Protein AF-A0A382RY26-F1 (afdb_monomer_lite)

Structure (mmCIF, N/CA/C/O backbone):
data_AF-A0A382RY26-F1
#
_entry.id   AF-A0A382RY26-F1
#
loop_
_atom_site.group_PDB
_atom_site.id
_atom_site.type_symbol
_atom_site.label_atom_id
_atom_site.label_alt_id
_atom_site.label_comp_id
_atom_site.label_asym_id
_atom_site.label_entity_id
_atom_site.label_seq_id
_atom_site.pdbx_PDB_ins_code
_atom_site.Cartn_x
_atom_site.Cartn_y
_atom_site.Cartn_z
_atom_site.occupancy
_atom_site.B_iso_or_equiv
_atom_site.auth_seq_id
_atom_site.auth_comp_id
_atom_site.auth_asym_id
_atom_site.auth_atom_id
_atom_site.pdbx_PDB_model_num
ATOM 1 N N . MET A 1 1 ? -13.635 -16.751 32.446 1.00 37.78 1 MET A N 1
ATOM 2 C CA . MET A 1 1 ? -13.974 -15.324 32.638 1.00 37.78 1 MET A CA 1
ATOM 3 C C . MET A 1 1 ? -14.329 -14.739 31.283 1.00 37.78 1 MET A C 1
ATOM 5 O O . MET A 1 1 ? -13.464 -14.696 30.422 1.00 37.78 1 MET A O 1
ATOM 9 N N . LEU A 1 2 ? -15.589 -14.361 31.070 1.00 38.94 2 LEU A N 1
ATOM 10 C CA . LEU A 1 2 ? -15.997 -13.551 29.917 1.00 38.94 2 LEU A CA 1
ATOM 11 C C . LEU A 1 2 ? -15.756 -12.076 30.284 1.00 38.94 2 LEU A C 1
ATOM 13 O O . LEU A 1 2 ? -16.055 -11.709 31.423 1.00 38.94 2 LEU A O 1
ATOM 17 N N . PRO A 1 3 ? -15.189 -11.235 29.401 1.00 44.59 3 PRO A N 1
ATOM 18 C CA . PRO A 1 3 ? -14.906 -9.849 29.748 1.00 44.59 3 PRO A CA 1
ATOM 19 C C . PRO A 1 3 ? -16.214 -9.095 30.023 1.00 44.59 3 PRO A C 1
ATOM 21 O O . PRO A 1 3 ? -17.214 -9.270 29.326 1.00 44.59 3 PRO A O 1
AT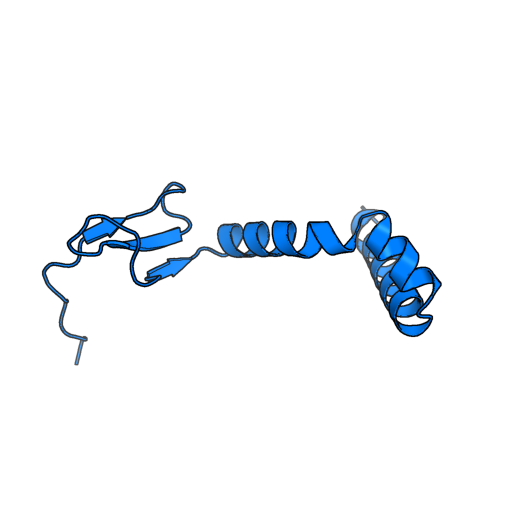OM 24 N N . LEU A 1 4 ? -16.200 -8.272 31.074 1.00 49.06 4 LEU A N 1
ATOM 25 C CA . LEU A 1 4 ? -17.323 -7.447 31.518 1.00 49.06 4 LEU A CA 1
ATOM 26 C C . LEU A 1 4 ? -17.830 -6.565 30.368 1.00 49.06 4 LEU A C 1
ATOM 28 O O . LEU A 1 4 ? -17.109 -5.716 29.844 1.00 49.06 4 LEU A O 1
ATOM 32 N N . LYS A 1 5 ? -19.096 -6.769 29.999 1.00 48.78 5 LYS A N 1
ATOM 33 C CA . LYS A 1 5 ? -19.837 -5.970 29.020 1.00 48.78 5 LYS A CA 1
ATOM 34 C C . LYS A 1 5 ? -19.846 -4.512 29.503 1.00 48.78 5 LYS A C 1
ATOM 36 O O . LYS A 1 5 ? -20.466 -4.213 30.523 1.00 48.78 5 LYS A O 1
ATOM 41 N N . ARG A 1 6 ? -19.149 -3.608 28.802 1.00 58.19 6 ARG A N 1
ATOM 42 C CA . ARG A 1 6 ? -19.202 -2.156 29.054 1.00 58.19 6 ARG A CA 1
ATOM 43 C C . ARG A 1 6 ? -20.593 -1.639 28.685 1.00 58.19 6 ARG A C 1
ATOM 45 O O . ARG A 1 6 ? -20.848 -1.205 27.569 1.00 58.19 6 ARG A O 1
ATOM 52 N N . SER A 1 7 ? -21.524 -1.775 29.618 1.00 63.31 7 SER A N 1
ATOM 53 C CA . SER A 1 7 ? -22.898 -1.296 29.508 1.00 63.31 7 SER A CA 1
ATOM 54 C C . SER A 1 7 ? -22.902 0.236 29.427 1.00 63.31 7 SER A C 1
ATOM 56 O O . SER A 1 7 ? -22.764 0.892 30.456 1.00 63.31 7 SER A O 1
ATOM 58 N N . GLY A 1 8 ? -23.027 0.800 28.218 1.00 78.06 8 GLY A N 1
ATOM 59 C CA . GLY A 1 8 ? -23.240 2.241 28.002 1.00 78.06 8 GLY A CA 1
ATOM 60 C C . GLY A 1 8 ? -22.494 2.886 26.826 1.00 78.06 8 GLY A C 1
ATOM 61 O O . GLY A 1 8 ? -22.671 4.079 26.602 1.00 78.06 8 GLY A O 1
ATOM 62 N N . GLU A 1 9 ? -21.656 2.156 26.083 1.00 86.31 9 GLU A N 1
ATOM 63 C CA . GLU A 1 9 ? -21.001 2.709 24.887 1.00 86.31 9 GLU A CA 1
ATOM 64 C C . GLU A 1 9 ? -22.002 2.798 23.717 1.00 86.31 9 GLU A C 1
ATOM 66 O O . GLU A 1 9 ? -22.678 1.821 23.391 1.00 86.31 9 GLU A O 1
ATOM 71 N N . ILE A 1 10 ? -22.101 3.977 23.092 1.00 89.38 10 ILE A N 1
ATOM 72 C CA . ILE A 1 10 ? -22.830 4.174 21.833 1.00 89.38 10 ILE A CA 1
ATOM 73 C C . ILE A 1 10 ? -21.844 3.946 20.692 1.00 89.38 10 ILE A C 1
ATOM 75 O O . ILE A 1 10 ? -20.731 4.477 20.715 1.00 89.38 10 ILE A O 1
ATOM 79 N N . PHE A 1 11 ? -22.257 3.171 19.696 1.00 92.62 11 PHE A N 1
ATOM 80 C CA . PHE A 1 11 ? -21.467 2.920 18.499 1.00 92.62 11 PHE A CA 1
ATOM 81 C C . PHE A 1 11 ? -22.002 3.749 17.339 1.00 92.62 11 PHE A C 1
ATOM 83 O O . PHE A 1 11 ? -23.213 3.835 17.142 1.00 92.62 11 PHE A O 1
ATOM 90 N N . ILE A 1 12 ? -21.091 4.346 16.576 1.00 93.19 12 ILE A N 1
ATOM 91 C CA . ILE A 1 12 ? -21.416 5.083 15.357 1.00 93.19 12 ILE A CA 1
ATOM 92 C C . ILE A 1 12 ? -20.619 4.523 14.187 1.00 93.19 12 ILE A C 1
ATOM 94 O O . ILE A 1 12 ? -19.446 4.175 14.332 1.00 93.19 12 ILE A O 1
ATOM 98 N N . SER A 1 13 ? -21.262 4.466 13.027 1.00 92.88 13 SER A N 1
ATOM 99 C CA . SER A 1 13 ? -20.636 4.094 11.766 1.00 92.88 13 SER A CA 1
ATOM 100 C C . SER A 1 13 ? -21.118 5.050 10.673 1.00 92.88 13 SER A C 1
ATOM 102 O O . SER A 1 13 ? -22.328 5.223 10.513 1.00 92.88 13 SER A O 1
ATOM 104 N N . PRO A 1 14 ? -20.200 5.725 9.964 1.00 89.81 14 PRO A N 1
ATOM 105 C CA . PRO A 1 14 ? -20.549 6.646 8.886 1.00 89.81 14 PRO A CA 1
ATOM 106 C C . PRO A 1 14 ? -20.789 5.951 7.538 1.00 89.81 14 PRO A C 1
ATOM 108 O O . PRO A 1 14 ? -21.295 6.583 6.619 1.00 89.81 14 PRO A O 1
ATOM 111 N N . ASP A 1 15 ? -20.400 4.686 7.414 1.00 89.44 15 ASP A N 1
ATOM 112 C CA . ASP A 1 15 ? -20.237 3.940 6.163 1.00 89.44 15 ASP A CA 1
ATOM 113 C C . ASP A 1 15 ? -21.044 2.631 6.164 1.00 89.44 15 ASP A C 1
ATOM 115 O O . ASP A 1 15 ? -20.662 1.640 5.553 1.00 89.44 15 ASP A O 1
ATOM 119 N N . GLY A 1 16 ? -22.181 2.612 6.867 1.00 86.62 16 GLY A N 1
ATOM 120 C CA . GLY A 1 16 ? -23.112 1.478 6.838 1.00 86.62 16 GLY A CA 1
ATOM 121 C C . GLY A 1 16 ? -22.687 0.259 7.665 1.00 86.62 16 GLY A C 1
ATOM 122 O O . GLY A 1 16 ? -23.328 -0.783 7.576 1.00 86.62 16 GLY A O 1
ATOM 123 N N . GLY A 1 17 ? -21.664 0.391 8.508 1.00 90.25 17 GLY A N 1
ATOM 124 C CA . GLY A 1 17 ? -21.175 -0.649 9.416 1.00 90.25 17 GLY A CA 1
ATOM 125 C C . GLY A 1 17 ? -19.763 -1.137 9.101 1.00 90.25 17 GLY A C 1
ATOM 126 O O . GLY A 1 17 ? -19.197 -1.872 9.910 1.00 90.25 17 GLY A O 1
ATOM 127 N N . GLU A 1 18 ? -19.185 -0.712 7.977 1.00 93.12 18 GLU A N 1
ATOM 128 C CA . GLU A 1 18 ? -17.843 -1.113 7.549 1.00 93.12 18 GLU A CA 1
ATOM 129 C C . GLU A 1 18 ? -16.768 -0.596 8.517 1.00 93.12 18 GLU A C 1
ATOM 131 O O . GLU A 1 18 ? -15.844 -1.330 8.865 1.00 93.12 18 GLU A O 1
ATOM 136 N N . THR A 1 19 ? -16.947 0.612 9.057 1.00 94.69 19 THR A N 1
ATOM 137 C CA . THR A 1 19 ? -16.097 1.202 10.092 1.00 94.69 19 THR A CA 1
ATOM 138 C C . THR A 1 19 ? -16.938 1.630 11.290 1.00 94.69 19 THR A C 1
ATOM 140 O O . THR A 1 19 ? -17.849 2.455 11.192 1.00 94.69 19 THR A O 1
ATOM 143 N N . VAL A 1 20 ? -16.620 1.092 12.466 1.00 94.75 20 VAL A N 1
ATOM 144 C CA . VAL A 1 20 ? -17.370 1.316 13.707 1.00 94.75 20 VAL A CA 1
ATOM 145 C C . VAL A 1 20 ? -16.484 1.999 14.733 1.00 94.75 20 VAL A C 1
ATOM 147 O O . VAL A 1 20 ? -15.406 1.507 15.057 1.00 94.75 20 VAL A O 1
ATOM 150 N N . TYR A 1 21 ? -16.975 3.088 15.319 1.00 95.69 21 TYR A N 1
ATOM 151 C CA . TYR A 1 21 ? -16.313 3.816 16.397 1.00 95.69 21 TYR A CA 1
ATOM 152 C C . TYR A 1 21 ? -17.171 3.825 17.658 1.00 95.69 21 TYR A C 1
ATOM 154 O O . TYR A 1 21 ? -18.400 3.804 17.593 1.00 95.69 21 TYR A O 1
ATOM 162 N N . VAL A 1 22 ? -16.526 3.952 18.817 1.00 94.56 22 VAL A N 1
ATOM 163 C CA . VAL A 1 22 ? -17.201 4.422 20.031 1.00 94.56 22 VAL A CA 1
ATOM 164 C C . VAL A 1 22 ? -17.481 5.912 19.869 1.00 94.56 22 VAL A C 1
ATOM 166 O O . VAL A 1 22 ? -16.574 6.679 19.543 1.00 94.56 22 VAL A O 1
ATOM 169 N N . GLN A 1 23 ? -18.710 6.339 20.132 1.00 94.00 23 GLN A N 1
ATOM 170 C CA . GLN A 1 23 ? -19.069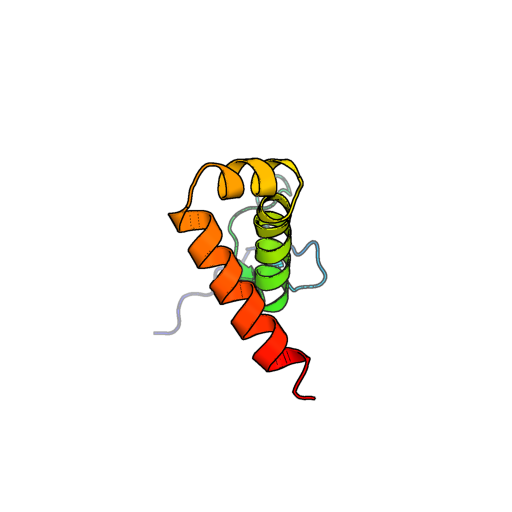 7.750 20.170 1.00 94.00 23 GLN A CA 1
ATOM 171 C C . GLN A 1 23 ? -18.548 8.404 21.456 1.00 94.00 23 GLN A C 1
ATOM 173 O O . GLN A 1 23 ? -18.738 7.893 22.562 1.00 94.00 23 GLN A O 1
ATOM 178 N N . LYS A 1 24 ? -17.899 9.563 21.329 1.00 91.75 24 LYS A N 1
ATOM 179 C CA . LYS A 1 24 ? -17.554 10.413 22.476 1.00 91.75 24 LYS A CA 1
ATOM 180 C C . LYS A 1 24 ? -18.819 11.053 23.066 1.00 91.75 24 LYS A C 1
ATOM 182 O O . LYS A 1 24 ? -19.830 11.207 22.389 1.00 91.75 24 LYS A O 1
ATOM 187 N N . LYS A 1 25 ? -18.745 11.548 24.309 1.00 89.44 25 LYS A N 1
ATOM 188 C CA . LYS A 1 25 ? -19.866 12.271 24.954 1.00 89.44 25 LYS A CA 1
ATOM 189 C C . LYS A 1 25 ? -20.333 13.516 24.183 1.00 89.44 25 LYS A C 1
ATOM 191 O O . LYS A 1 25 ? -21.479 13.914 24.334 1.00 89.44 25 LYS A O 1
ATOM 196 N N . ASN A 1 26 ? -19.455 14.126 23.385 1.00 89.75 26 ASN A N 1
ATOM 197 C CA . ASN A 1 26 ? -19.763 15.283 22.539 1.00 89.75 26 ASN A CA 1
ATOM 198 C C . ASN A 1 26 ? -20.361 14.899 21.168 1.00 89.75 26 ASN A C 1
ATOM 200 O O . ASN A 1 26 ? -20.574 15.775 20.341 1.00 89.75 26 ASN A O 1
ATOM 204 N N . GLY A 1 27 ? -20.607 13.610 20.910 1.00 86.25 27 GLY A N 1
ATOM 205 C CA . GLY A 1 27 ? -21.195 13.117 19.664 1.00 86.25 27 GLY A CA 1
ATOM 206 C C . GLY A 1 27 ? -20.190 12.771 18.560 1.00 86.25 27 GLY A C 1
ATOM 207 O O . GLY A 1 27 ? -20.573 12.120 17.589 1.00 86.25 27 GLY A O 1
ATOM 208 N N . GLU A 1 28 ? -18.915 13.140 18.707 1.00 92.06 28 GLU A N 1
ATOM 209 C CA . GLU A 1 28 ? -17.868 12.862 17.718 1.00 92.06 28 GLU A CA 1
ATOM 210 C C . GLU A 1 28 ? -17.400 11.398 17.714 1.00 92.06 28 GLU A C 1
ATOM 212 O O . GLU A 1 28 ? -17.595 10.640 18.672 1.00 92.06 28 GLU A O 1
ATOM 217 N N . ARG A 1 29 ? -16.673 11.030 16.651 1.00 91.75 29 ARG A N 1
ATOM 218 C CA . ARG A 1 29 ? -15.941 9.760 16.552 1.00 91.75 29 ARG A CA 1
ATOM 219 C C . ARG A 1 29 ? -14.847 9.688 17.612 1.00 91.75 29 ARG A C 1
ATOM 221 O O . ARG A 1 29 ? -14.003 10.577 17.726 1.00 91.75 29 ARG A O 1
ATOM 228 N N . GLY A 1 30 ? -14.889 8.628 18.408 1.00 93.06 30 GLY A N 1
ATOM 229 C CA . GLY A 1 30 ? -13.862 8.265 19.371 1.00 93.06 30 GLY A CA 1
ATOM 230 C C . GLY A 1 30 ? -12.992 7.129 18.847 1.00 93.06 30 GLY A C 1
ATOM 231 O O . GLY A 1 30 ? -12.507 7.157 17.721 1.00 93.06 30 GLY A O 1
ATOM 232 N N . ARG A 1 31 ? -12.776 6.124 19.694 1.00 93.94 31 ARG A N 1
ATOM 233 C CA . ARG A 1 31 ? -11.920 4.970 19.400 1.00 93.94 31 ARG A CA 1
ATOM 234 C C . ARG A 1 31 ? -12.537 4.082 18.315 1.00 93.94 31 ARG A C 1
ATOM 236 O O . ARG A 1 31 ? -13.713 3.742 18.423 1.00 93.94 31 ARG A O 1
A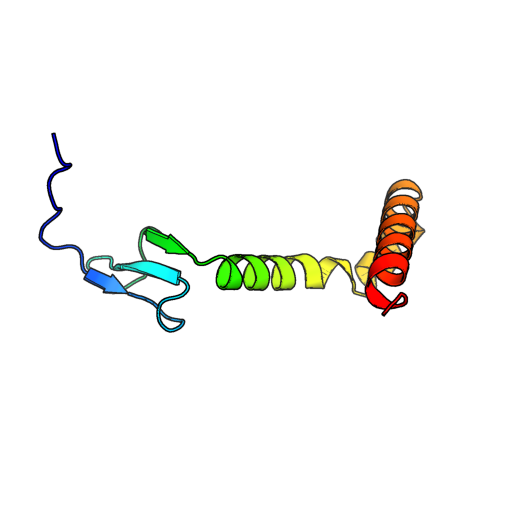TOM 243 N N . LEU A 1 32 ? -11.725 3.641 17.354 1.00 94.25 32 LEU A N 1
ATOM 244 C CA . LEU A 1 32 ? -12.089 2.603 16.386 1.00 94.25 32 LEU A CA 1
ATOM 245 C C . LEU A 1 32 ? -12.344 1.261 17.099 1.00 94.25 32 LEU A C 1
ATOM 247 O O . LEU A 1 32 ? -11.549 0.819 17.926 1.00 94.25 32 LEU A O 1
ATOM 251 N N . VAL A 1 33 ? -13.474 0.633 16.796 1.00 94.50 33 VAL A N 1
ATOM 252 C CA . VAL A 1 33 ? -13.937 -0.634 17.383 1.00 94.50 33 VAL A CA 1
ATOM 253 C C . VAL A 1 33 ? -13.762 -1.773 16.397 1.00 94.50 33 VAL A C 1
ATOM 255 O O . VAL A 1 33 ? -13.287 -2.840 16.773 1.00 94.50 33 VAL A O 1
ATOM 258 N N . SER A 1 34 ? -14.159 -1.540 15.150 1.00 93.75 34 SER A N 1
ATOM 259 C CA . SER A 1 34 ? -14.082 -2.508 14.067 1.00 93.75 34 SER A CA 1
ATOM 260 C C . SER A 1 34 ? -13.898 -1.772 12.751 1.00 93.75 34 SER A C 1
ATOM 262 O O . SER A 1 34 ? -14.412 -0.667 12.587 1.00 93.75 34 SER A O 1
ATOM 264 N N . GLN A 1 35 ? -13.186 -2.404 11.830 1.00 96.56 35 GLN A N 1
ATOM 265 C CA . GLN A 1 35 ? -13.045 -1.967 10.451 1.00 96.56 35 GLN A CA 1
ATOM 266 C C . GLN A 1 35 ? -12.997 -3.224 9.587 1.00 96.56 35 GLN A C 1
ATOM 268 O O . GLN A 1 35 ? -12.194 -4.130 9.856 1.00 96.56 35 GLN A O 1
ATOM 273 N N . SER A 1 36 ? -13.886 -3.302 8.606 1.00 96.56 36 SER A N 1
ATOM 274 C CA . SER A 1 36 ? -13.937 -4.398 7.648 1.00 96.56 36 SER A CA 1
ATOM 275 C C . SER A 1 36 ? -12.685 -4.417 6.771 1.00 96.56 36 SER A C 1
ATOM 277 O O . SER A 1 36 ? -11.902 -3.465 6.747 1.00 96.56 36 SER A O 1
ATOM 279 N N . GLN A 1 37 ? -12.487 -5.513 6.037 1.00 96.00 37 GLN A N 1
ATOM 280 C CA . GLN A 1 37 ? -11.402 -5.563 5.061 1.00 96.00 37 GLN A CA 1
ATOM 281 C C . GLN A 1 37 ? -11.647 -4.581 3.910 1.00 96.00 37 GLN A C 1
ATOM 283 O O . GLN A 1 37 ? -10.744 -3.833 3.568 1.00 96.00 37 GLN A O 1
ATOM 288 N N . SER A 1 38 ? -12.884 -4.483 3.410 1.00 93.94 38 SER A N 1
ATOM 289 C CA . SER A 1 38 ? -13.220 -3.552 2.328 1.00 93.94 38 SER A CA 1
ATOM 290 C C . SER A 1 38 ? -12.930 -2.095 2.697 1.00 93.94 38 SER A C 1
ATOM 292 O O . SER A 1 38 ? -12.371 -1.371 1.879 1.00 93.94 38 SER A O 1
ATOM 294 N N . ALA A 1 39 ? -13.237 -1.666 3.927 1.00 93.56 39 ALA A N 1
ATOM 295 C CA . ALA A 1 39 ? -12.910 -0.314 4.380 1.00 93.56 39 ALA A CA 1
ATOM 296 C C . ALA A 1 39 ? -11.395 -0.059 4.431 1.00 93.56 39 ALA A C 1
ATOM 298 O O . ALA A 1 39 ? -10.954 1.027 4.065 1.00 93.56 39 ALA A O 1
ATOM 299 N N . LYS A 1 40 ? -10.599 -1.055 4.844 1.00 95.75 40 LYS A N 1
ATOM 300 C CA . LYS A 1 40 ? -9.127 -0.958 4.845 1.00 95.75 40 LYS A CA 1
ATOM 301 C C . LYS A 1 40 ? -8.555 -0.906 3.436 1.00 95.75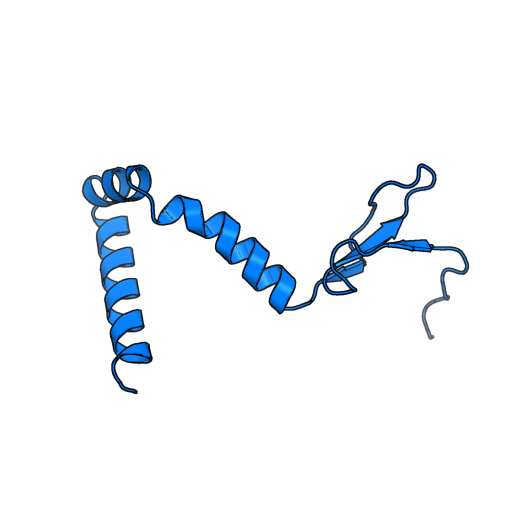 40 LYS A C 1
ATOM 303 O O . LYS A 1 40 ? -7.622 -0.148 3.191 1.00 95.75 40 LYS A O 1
ATOM 308 N N . ASP A 1 41 ? -9.108 -1.703 2.527 1.00 95.69 41 ASP A N 1
ATOM 309 C CA . ASP A 1 41 ? -8.673 -1.740 1.132 1.00 95.69 41 ASP A CA 1
ATOM 310 C C . ASP A 1 41 ? -8.962 -0.394 0.452 1.00 95.69 41 ASP A C 1
ATOM 312 O O . ASP A 1 41 ? -8.117 0.129 -0.265 1.00 95.69 41 ASP A O 1
ATOM 316 N N . ILE A 1 42 ? -10.122 0.212 0.737 1.00 93.50 42 ILE A N 1
ATOM 317 C CA . ILE A 1 42 ? -10.486 1.548 0.244 1.00 93.50 42 ILE A CA 1
ATOM 318 C C . ILE A 1 42 ? -9.546 2.625 0.799 1.00 93.50 42 ILE A C 1
ATOM 320 O O . ILE A 1 42 ? -9.071 3.461 0.037 1.00 93.50 42 ILE A O 1
ATOM 324 N N . GLU A 1 43 ? -9.280 2.619 2.107 1.00 92.88 43 GLU A N 1
ATOM 325 C CA . GLU A 1 43 ? -8.338 3.556 2.740 1.00 92.88 43 GLU A CA 1
ATOM 326 C C . GLU A 1 43 ? -6.941 3.434 2.116 1.00 92.88 43 GLU A C 1
ATOM 328 O O . GLU A 1 43 ? -6.368 4.431 1.686 1.00 92.88 43 GLU A O 1
ATOM 333 N N . THR A 1 44 ? -6.459 2.201 1.951 1.00 95.00 44 THR A N 1
ATOM 334 C CA . THR A 1 44 ? -5.175 1.915 1.296 1.00 95.00 44 THR A CA 1
ATOM 335 C C . THR A 1 44 ? -5.157 2.421 -0.147 1.00 95.00 44 THR A C 1
ATOM 337 O O . THR A 1 44 ? -4.194 3.058 -0.559 1.00 95.00 44 THR A O 1
ATOM 340 N N . ALA A 1 45 ? -6.231 2.202 -0.909 1.00 94.69 45 ALA A N 1
ATOM 341 C CA . ALA A 1 45 ? -6.326 2.668 -2.289 1.00 94.69 45 ALA A CA 1
ATOM 342 C C . ALA A 1 45 ? -6.277 4.201 -2.400 1.00 94.69 45 ALA A C 1
ATOM 344 O O . ALA A 1 45 ? -5.669 4.715 -3.337 1.00 94.69 45 ALA A O 1
ATOM 345 N N . TYR A 1 46 ? -6.889 4.929 -1.458 1.00 92.94 46 TYR A N 1
ATOM 346 C CA . TYR A 1 46 ? -6.792 6.391 -1.417 1.00 92.94 46 TYR A CA 1
ATOM 347 C C . TYR A 1 46 ? -5.364 6.857 -1.130 1.00 92.94 46 TYR A C 1
ATOM 349 O O . TYR A 1 46 ? -4.871 7.736 -1.834 1.00 92.94 46 TYR A O 1
ATOM 357 N N . ASP A 1 47 ? -4.688 6.252 -0.153 1.00 91.94 47 ASP A N 1
ATOM 358 C CA . ASP A 1 47 ? -3.304 6.602 0.187 1.00 91.94 47 ASP A CA 1
ATOM 359 C C . ASP A 1 47 ? -2.337 6.288 -0.972 1.00 91.94 47 ASP A C 1
ATOM 361 O O . ASP A 1 47 ? -1.442 7.072 -1.295 1.00 91.94 47 ASP A O 1
ATOM 365 N N . GLU A 1 48 ? -2.533 5.154 -1.648 1.00 93.50 48 GLU A N 1
ATOM 366 C CA . GLU A 1 48 ? -1.720 4.745 -2.796 1.00 93.50 48 GLU A CA 1
ATOM 367 C C . GLU A 1 48 ? -2.006 5.573 -4.063 1.00 93.50 48 GLU A C 1
ATOM 369 O O . GLU A 1 48 ? -1.167 5.623 -4.968 1.00 93.50 48 GLU A O 1
ATOM 374 N N . GLN A 1 49 ? -3.144 6.273 -4.143 1.00 93.50 49 GLN A N 1
ATOM 375 C CA . GLN A 1 49 ? -3.512 7.083 -5.309 1.00 93.50 49 GLN A CA 1
ATOM 376 C C . GLN A 1 49 ? -2.511 8.221 -5.574 1.00 93.50 49 GLN A C 1
ATOM 378 O O . GLN A 1 49 ? -2.218 8.544 -6.730 1.00 93.50 49 GLN A O 1
ATOM 383 N N . ASP A 1 50 ? -1.904 8.772 -4.524 1.00 90.25 50 ASP A N 1
ATOM 384 C CA . ASP A 1 50 ? -0.859 9.795 -4.642 1.00 90.25 50 ASP A CA 1
ATOM 385 C C . ASP A 1 50 ? 0.444 9.231 -5.241 1.00 90.25 50 ASP A C 1
ATOM 387 O O . ASP A 1 50 ? 1.249 9.958 -5.832 1.00 90.25 50 ASP A O 1
ATOM 391 N N . MET A 1 51 ? 0.652 7.913 -5.161 1.00 91.75 51 MET A N 1
ATOM 392 C CA . MET A 1 51 ? 1.855 7.242 -5.655 1.00 91.75 51 MET A CA 1
ATOM 393 C C . MET A 1 51 ? 1.810 6.951 -7.158 1.00 91.75 51 MET A C 1
ATOM 395 O O . MET A 1 51 ? 2.825 6.546 -7.728 1.00 91.75 51 MET A O 1
ATOM 399 N N . ILE A 1 52 ? 0.682 7.154 -7.835 1.00 93.00 52 ILE A N 1
ATOM 400 C CA . ILE A 1 52 ? 0.541 6.847 -9.269 1.00 93.00 52 ILE A CA 1
ATOM 401 C C . ILE A 1 52 ? 0.474 8.094 -10.165 1.00 93.00 52 ILE A C 1
ATOM 403 O O . ILE A 1 52 ? 0.514 7.962 -11.387 1.00 93.00 52 ILE A O 1
ATOM 407 N N . GLY A 1 53 ? 0.428 9.296 -9.579 1.00 93.38 53 GLY A N 1
ATOM 408 C CA . GLY A 1 53 ? 0.338 10.571 -10.300 1.00 93.38 53 GLY A CA 1
ATOM 409 C C . GLY A 1 53 ? 1.632 11.040 -10.986 1.00 93.38 53 GLY A C 1
ATOM 410 O O . GLY A 1 53 ? 2.697 10.433 -10.861 1.00 93.38 53 GLY A O 1
ATOM 411 N N . GLU A 1 54 ? 1.546 12.171 -11.703 1.00 96.12 54 GLU A N 1
ATOM 412 C CA . GLU A 1 54 ? 2.662 12.755 -12.474 1.00 96.12 54 GLU A CA 1
ATOM 413 C C . GLU A 1 54 ? 3.912 12.994 -11.611 1.00 96.12 54 GLU A C 1
ATOM 415 O O . GLU A 1 54 ? 5.028 12.664 -12.019 1.00 96.12 54 GLU A O 1
ATOM 420 N N . ASP A 1 55 ? 3.738 13.527 -10.403 1.00 95.00 55 ASP A N 1
ATOM 421 C CA . ASP A 1 55 ? 4.859 13.821 -9.508 1.00 95.00 55 ASP A CA 1
ATOM 422 C C . ASP A 1 55 ? 5.548 12.546 -9.014 1.00 95.00 55 ASP A C 1
ATOM 424 O O . ASP A 1 55 ? 6.778 12.482 -8.971 1.00 95.00 55 ASP A O 1
ATOM 428 N N . ALA A 1 56 ? 4.789 11.479 -8.765 1.00 95.50 56 ALA A N 1
ATOM 429 C CA . ALA A 1 56 ? 5.356 10.181 -8.430 1.00 95.50 56 ALA A CA 1
ATOM 430 C C . ALA A 1 56 ? 6.138 9.572 -9.611 1.00 95.50 56 ALA A C 1
ATOM 432 O O . ALA A 1 56 ? 7.195 8.971 -9.407 1.00 95.50 56 ALA A O 1
ATOM 433 N N . VAL A 1 57 ? 5.683 9.778 -10.855 1.00 96.25 57 VAL A N 1
ATOM 434 C CA . VAL A 1 57 ? 6.432 9.382 -12.064 1.00 96.25 57 VAL A CA 1
ATOM 435 C C . VAL A 1 57 ? 7.755 10.146 -12.172 1.00 96.25 57 VAL A C 1
ATOM 437 O O . VAL A 1 57 ? 8.784 9.533 -12.466 1.00 96.25 57 VAL A O 1
ATOM 440 N N . LYS A 1 58 ? 7.768 11.459 -11.897 1.00 97.12 58 LYS A N 1
ATOM 441 C CA . LYS A 1 58 ? 9.011 12.255 -11.870 1.00 97.12 58 LYS A CA 1
ATOM 442 C C . LYS A 1 58 ? 9.992 11.706 -10.830 1.00 97.12 58 LYS A C 1
ATOM 444 O O . LYS A 1 58 ? 11.145 11.452 -11.173 1.00 97.12 58 LYS A O 1
ATOM 449 N N . ILE A 1 59 ? 9.515 11.447 -9.610 1.00 97.12 59 ILE A N 1
ATOM 450 C CA . ILE A 1 59 ? 10.330 10.908 -8.511 1.00 97.12 59 ILE A CA 1
ATOM 451 C C . ILE A 1 59 ? 10.931 9.546 -8.881 1.00 97.12 59 ILE A C 1
ATOM 453 O O . ILE A 1 59 ? 12.124 9.322 -8.677 1.00 97.12 59 ILE A O 1
ATOM 457 N N . ARG A 1 60 ? 10.138 8.629 -9.451 1.00 96.88 60 ARG A N 1
ATOM 458 C CA . ARG A 1 60 ? 10.640 7.305 -9.854 1.00 96.88 60 ARG A CA 1
ATOM 459 C C . ARG A 1 60 ? 11.657 7.385 -10.984 1.00 96.88 60 ARG A C 1
ATOM 461 O O . ARG A 1 60 ? 12.665 6.691 -10.927 1.00 96.88 60 ARG A O 1
ATOM 468 N N . ARG A 1 61 ? 11.459 8.274 -11.961 1.00 95.75 61 ARG A N 1
ATOM 469 C CA . ARG A 1 61 ? 12.428 8.490 -13.048 1.00 95.75 61 ARG A CA 1
ATOM 470 C C . ARG A 1 61 ? 13.800 8.923 -12.526 1.00 95.75 61 ARG A C 1
ATOM 472 O O . ARG A 1 61 ? 14.818 8.544 -13.096 1.00 95.75 61 ARG A O 1
ATOM 479 N N . GLU A 1 62 ? 13.828 9.708 -11.454 1.00 97.31 62 GLU A N 1
ATOM 480 C CA . GLU A 1 62 ? 15.061 10.195 -10.821 1.00 97.31 62 GLU A CA 1
ATOM 481 C C . GLU A 1 62 ? 15.658 9.193 -9.817 1.00 97.31 62 GLU A C 1
ATOM 483 O O . GLU A 1 62 ? 16.820 9.322 -9.430 1.00 97.31 62 GLU A O 1
ATOM 488 N N . ASN A 1 63 ? 14.901 8.163 -9.425 1.00 97.69 63 ASN A N 1
ATOM 489 C CA . ASN A 1 63 ? 15.316 7.140 -8.470 1.00 97.69 63 ASN A CA 1
ATOM 490 C C . ASN A 1 63 ? 15.229 5.723 -9.082 1.00 97.69 63 ASN A C 1
ATOM 492 O O . ASN A 1 63 ? 14.171 5.087 -9.029 1.00 97.69 63 ASN A O 1
ATOM 496 N N . PRO A 1 64 ? 16.347 5.172 -9.598 1.00 95.75 64 PRO A N 1
ATOM 497 C CA . PRO A 1 64 ? 16.358 3.888 -10.306 1.00 95.75 64 PRO A CA 1
ATOM 498 C C . PRO A 1 64 ? 15.817 2.703 -9.499 1.00 95.75 64 PRO A C 1
ATOM 500 O O . PRO A 1 64 ? 15.218 1.791 -10.067 1.00 95.75 64 PRO A O 1
ATOM 503 N N . THR A 1 65 ? 16.002 2.702 -8.176 1.00 97.94 65 THR A N 1
ATOM 504 C CA . THR A 1 65 ? 15.483 1.640 -7.304 1.00 97.94 65 THR A CA 1
ATOM 505 C C . THR A 1 65 ? 13.958 1.668 -7.258 1.00 97.94 65 THR A C 1
ATOM 507 O O . THR A 1 65 ? 13.325 0.617 -7.362 1.00 97.94 65 THR A O 1
ATOM 510 N N . LEU A 1 66 ? 13.361 2.860 -7.149 1.00 96.06 66 LEU A N 1
ATOM 511 C CA . LEU A 1 66 ? 11.906 3.010 -7.164 1.00 96.06 66 LEU A CA 1
ATOM 512 C C . LEU A 1 66 ? 11.315 2.691 -8.541 1.00 96.06 66 LEU A C 1
ATOM 514 O O . LEU A 1 66 ? 10.270 2.047 -8.607 1.00 96.06 66 LEU A O 1
ATOM 518 N N . GLN A 1 67 ? 11.990 3.074 -9.630 1.00 97.31 67 GLN A N 1
ATOM 519 C CA . GLN A 1 67 ? 11.574 2.668 -10.975 1.00 97.31 67 GLN A CA 1
ATOM 520 C C . GLN A 1 67 ? 11.597 1.142 -11.128 1.00 97.31 67 GLN A C 1
ATOM 522 O O . GLN A 1 67 ? 10.607 0.562 -11.557 1.00 97.31 67 GLN A O 1
ATOM 527 N N . ASN A 1 68 ? 12.672 0.473 -10.694 1.00 97.81 68 ASN A N 1
ATOM 528 C CA . ASN A 1 68 ? 12.778 -0.985 -10.791 1.00 97.81 68 ASN A CA 1
ATOM 529 C C . ASN A 1 68 ? 11.672 -1.704 -10.001 1.00 97.81 68 ASN A C 1
ATOM 531 O O . ASN A 1 68 ? 11.126 -2.702 -10.468 1.00 97.81 68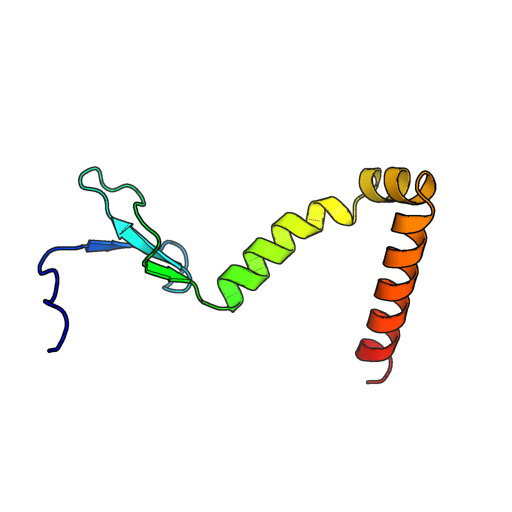 ASN A O 1
ATOM 535 N N . ALA A 1 69 ? 11.330 -1.203 -8.811 1.00 97.06 69 ALA A N 1
ATOM 536 C CA . ALA A 1 69 ? 10.231 -1.747 -8.017 1.00 97.06 69 ALA A CA 1
ATOM 537 C C . ALA A 1 69 ? 8.878 -1.590 -8.732 1.00 97.06 69 ALA A C 1
ATOM 539 O O . ALA A 1 69 ? 8.097 -2.541 -8.777 1.00 97.06 69 ALA A O 1
ATOM 540 N N . TRP A 1 70 ? 8.631 -0.425 -9.337 1.00 96.38 70 TRP A N 1
ATOM 541 C CA . TRP A 1 70 ? 7.423 -0.164 -10.119 1.00 96.38 70 TRP A CA 1
ATOM 542 C C . TRP A 1 70 ? 7.322 -1.066 -11.354 1.00 96.38 70 TRP A C 1
ATOM 544 O O . TRP A 1 70 ? 6.278 -1.667 -11.588 1.00 96.38 70 TRP A O 1
ATOM 554 N N . ASP A 1 71 ? 8.417 -1.245 -12.094 1.00 97.31 71 ASP A N 1
ATOM 555 C CA . ASP A 1 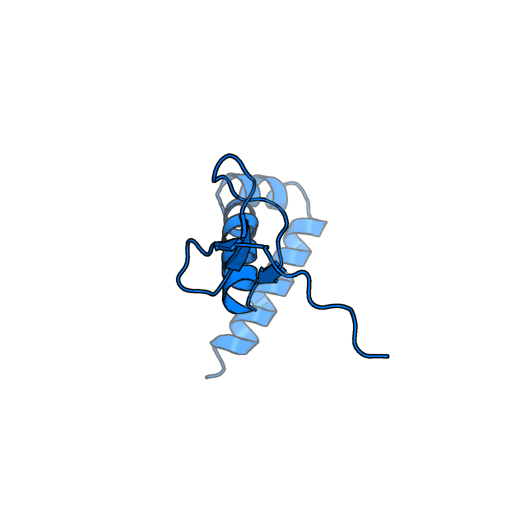71 ? 8.447 -2.113 -13.277 1.00 97.31 71 ASP A CA 1
ATOM 556 C C . ASP A 1 71 ? 8.101 -3.569 -12.916 1.00 97.31 71 ASP A C 1
ATOM 558 O O . ASP A 1 71 ? 7.347 -4.239 -13.628 1.00 97.31 71 ASP A O 1
ATOM 562 N N . ARG A 1 72 ? 8.601 -4.063 -11.773 1.00 97.81 72 ARG A N 1
ATOM 563 C CA . ARG A 1 72 ? 8.253 -5.398 -11.255 1.00 97.81 72 ARG A CA 1
ATOM 564 C C . ARG A 1 72 ? 6.784 -5.499 -10.874 1.00 97.81 72 ARG A C 1
ATOM 566 O O . ARG A 1 72 ? 6.151 -6.492 -11.221 1.00 97.81 72 ARG A O 1
ATOM 573 N N . TYR A 1 73 ? 6.257 -4.492 -10.178 1.00 95.69 73 TYR A N 1
ATOM 574 C CA . TYR A 1 73 ? 4.840 -4.434 -9.830 1.00 95.69 73 TYR A CA 1
ATOM 575 C C . TYR A 1 73 ? 3.966 -4.510 -11.088 1.00 95.69 73 TYR A C 1
ATOM 577 O O . TYR A 1 73 ? 3.130 -5.403 -11.189 1.00 95.69 73 TYR A O 1
ATOM 585 N N . VAL A 1 74 ? 4.227 -3.658 -12.086 1.00 95.81 74 VAL A N 1
ATOM 586 C CA . VAL A 1 74 ? 3.489 -3.633 -13.362 1.00 95.81 74 VAL A CA 1
ATOM 587 C C . VAL A 1 74 ? 3.594 -4.966 -14.103 1.00 95.81 74 VAL A C 1
ATOM 589 O O . VAL A 1 74 ? 2.614 -5.436 -14.676 1.00 95.81 74 VAL A O 1
ATOM 592 N N . THR A 1 75 ? 4.767 -5.602 -14.080 1.00 97.00 75 THR A N 1
ATOM 593 C CA . THR A 1 75 ? 4.958 -6.923 -14.696 1.00 97.00 75 THR A CA 1
ATOM 594 C C . THR A 1 75 ? 4.064 -7.972 -14.037 1.00 97.00 75 THR A C 1
ATOM 596 O O . THR A 1 75 ? 3.350 -8.692 -14.727 1.00 97.00 75 THR A O 1
ATOM 599 N N . ILE A 1 76 ? 4.078 -8.053 -12.704 1.00 97.00 76 ILE A N 1
ATOM 600 C CA . ILE A 1 76 ? 3.256 -9.012 -11.953 1.00 97.00 76 ILE A CA 1
ATOM 601 C C . ILE A 1 76 ? 1.767 -8.716 -12.147 1.00 97.00 76 ILE A C 1
ATOM 603 O O . ILE A 1 76 ? 0.987 -9.645 -12.333 1.00 97.00 76 ILE A O 1
ATOM 607 N N . TRP A 1 77 ? 1.377 -7.440 -12.151 1.00 95.06 77 TRP A N 1
ATOM 608 C CA . TRP A 1 77 ? -0.003 -7.024 -12.375 1.00 95.06 77 TRP A CA 1
ATOM 609 C C . TRP A 1 77 ? -0.546 -7.537 -13.711 1.00 95.06 77 TRP A C 1
ATOM 611 O O . TRP A 1 77 ? -1.591 -8.182 -13.726 1.00 95.06 77 TRP A O 1
ATOM 621 N N . HIS A 1 78 ? 0.170 -7.315 -14.816 1.00 95.25 78 HIS A N 1
ATOM 622 C CA . HIS A 1 78 ? -0.242 -7.830 -16.127 1.00 95.25 78 HIS A CA 1
ATOM 623 C C . HIS A 1 78 ? -0.218 -9.362 -16.173 1.00 95.25 78 HIS A C 1
ATOM 625 O O . HIS A 1 78 ? -1.128 -9.973 -16.714 1.00 95.25 78 HIS A O 1
ATOM 631 N N . LEU A 1 79 ? 0.760 -10.018 -15.536 1.00 95.44 79 LEU A N 1
ATOM 632 C CA . LEU A 1 79 ? 0.775 -11.484 -15.450 1.00 95.44 79 LEU A CA 1
ATOM 633 C C . LEU A 1 79 ? -0.447 -12.064 -14.722 1.00 95.44 79 LEU A C 1
ATOM 635 O O . LEU A 1 79 ? -0.809 -13.206 -14.983 1.00 95.44 79 LEU A O 1
ATOM 639 N N . ILE A 1 80 ? -1.048 -11.333 -13.787 1.00 95.75 80 ILE A N 1
ATOM 640 C CA . ILE A 1 80 ? -2.240 -11.793 -13.070 1.00 95.75 80 ILE A CA 1
ATOM 641 C C . ILE A 1 80 ? -3.507 -11.454 -13.858 1.00 95.75 80 ILE A C 1
ATOM 643 O O . ILE A 1 80 ? -4.370 -12.312 -13.987 1.00 95.75 80 ILE A O 1
ATOM 647 N N . ASN A 1 81 ? -3.609 -10.232 -14.388 1.00 93.69 81 ASN A N 1
ATOM 648 C CA . ASN A 1 81 ? -4.852 -9.723 -14.973 1.00 93.69 81 ASN A CA 1
ATOM 649 C C . ASN A 1 81 ? -5.011 -10.009 -16.474 1.00 93.69 81 ASN A C 1
ATOM 651 O O . ASN A 1 81 ? -6.138 -10.081 -16.947 1.00 93.69 81 ASN A O 1
ATOM 655 N N . ASP A 1 82 ? -3.917 -10.184 -17.222 1.00 90.62 82 ASP A N 1
ATOM 656 C CA . ASP A 1 82 ? -3.969 -10.425 -18.675 1.00 90.62 82 ASP A CA 1
ATOM 657 C C . ASP A 1 82 ? -3.935 -11.926 -19.027 1.00 90.62 82 ASP A C 1
ATOM 659 O O . ASP A 1 82 ? -4.002 -12.292 -20.198 1.00 90.62 82 ASP A O 1
ATOM 663 N N . ASN A 1 83 ? -3.786 -12.801 -18.025 1.00 71.06 83 ASN A N 1
ATOM 664 C CA . ASN A 1 83 ? -3.837 -14.261 -18.178 1.00 71.06 83 ASN A CA 1
ATOM 665 C C . ASN A 1 83 ? -5.247 -14.847 -17.936 1.00 71.06 83 ASN A C 1
ATOM 667 O O . ASN A 1 83 ? -5.383 -16.070 -17.840 1.00 71.06 83 ASN A O 1
ATOM 671 N N . GLU A 1 84 ? -6.272 -13.996 -17.836 1.00 54.12 84 GLU A N 1
ATOM 672 C CA . GLU A 1 84 ? -7.699 -14.364 -17.904 1.00 54.12 84 GLU A CA 1
ATOM 673 C C . GLU A 1 84 ? -8.239 -14.260 -19.340 1.00 54.12 84 GLU A C 1
ATOM 675 O O . GLU A 1 84 ? -9.075 -15.120 -19.709 1.00 54.12 84 GLU A O 1
#

Organism: NCBI:txid408172

Foldseek 3Di:
DPDDDPPPWDWDDPPPPQWIATADPVRDGDHTDHHHPVRVVVVVCVVCVVCPDPVVVVVCVVPVVSVVVVVVVVVVVCVVPVVD

Sequence (84 aa):
MLPLKRSGEIFISPDGGETVYVQKKNGERGRLVSQSQSAKDIETAYDEQDMIGEDAVKIRRENPTLQNAWDRYVTIWHLINDNE

Radius of gyration: 20.54 Å; chains: 1; bounding box: 40×31×51 Å

pLDDT: mean 89.35, std 13.82, range [37.78, 97.94]

Secondary structure (DSSP, 8-state):
-PPP--TTPPEE-SSTTSEEEEEPTTSSEEEEEEE-HHHHHHHHHHHHHTTSSHHHHHHHHH-HHHHHHHHHHHHHHHHHHTT-